Protein AF-A0AAP2E3Y4-F1 (afdb_monomer_lite)

pLDDT: mean 76.75, std 18.81, range [45.44, 95.94]

Secondary structure (DSSP, 8-state):
--HHHHHHS-HHHHHHHHHHTT-TTGGGS-HHHHHHHHHHHHHHHHHTT---------------------------

Foldseek 3Di:
DDLVVLVPDDLVVLLVLCVVLVNPPSVVDDSVRSSVVSVVSVVVVVVVPDDDDDDDDDDDDDDDDDDPDPPDDDDD

Radius of gyration: 22.07 Å; chains: 1; bounding box: 48×41×58 Å

Sequence (76 aa):
YTIDDLNVRLLSELKEIAEGMGIKNAKKLAKQDLVYKILDQQAVSAEDVAPAPKKASAQEAEPERKMRPRRRENVA

Structure (mmCIF, N/CA/C/O backbone):
data_AF-A0AAP2E3Y4-F1
#
_entry.id   AF-A0AAP2E3Y4-F1
#
loop_
_atom_site.group_PDB
_atom_site.id
_atom_site.type_symbol
_atom_site.label_atom_id
_atom_site.label_alt_id
_atom_site.label_comp_id
_atom_site.label_asym_id
_atom_site.label_entity_id
_atom_site.label_seq_id
_atom_site.pdbx_PDB_ins_code
_atom_site.Cartn_x
_atom_site.Cartn_y
_atom_site.Cartn_z
_atom_site.occupancy
_atom_site.B_iso_or_equiv
_atom_site.auth_seq_id
_atom_site.auth_comp_id
_atom_site.auth_asym_id
_atom_site.auth_atom_id
_atom_site.pdbx_PDB_model_num
ATOM 1 N N . TYR A 1 1 ? 7.168 0.180 -7.986 1.00 90.00 1 TYR A N 1
ATOM 2 C CA . TYR A 1 1 ? 7.816 -0.698 -6.988 1.00 90.00 1 TYR A CA 1
ATOM 3 C C . TYR A 1 1 ? 7.593 -2.142 -7.397 1.00 90.00 1 TYR A C 1
ATOM 5 O O . TYR A 1 1 ? 6.523 -2.430 -7.917 1.00 90.00 1 TYR A O 1
ATOM 13 N N . THR A 1 2 ? 8.558 -3.038 -7.188 1.00 92.19 2 THR A N 1
ATOM 14 C CA . THR A 1 2 ? 8.358 -4.472 -7.468 1.00 92.19 2 THR A CA 1
ATOM 15 C C . THR A 1 2 ? 7.795 -5.212 -6.251 1.00 92.19 2 THR A C 1
ATOM 17 O O . THR A 1 2 ? 7.803 -4.688 -5.137 1.00 92.19 2 THR A O 1
ATOM 20 N N . ILE A 1 3 ? 7.286 -6.432 -6.457 1.00 92.50 3 ILE A N 1
ATOM 21 C CA . ILE A 1 3 ? 6.753 -7.275 -5.375 1.00 92.50 3 ILE A CA 1
ATOM 22 C C . ILE A 1 3 ? 7.804 -7.546 -4.285 1.00 92.50 3 ILE A C 1
ATOM 24 O O . ILE A 1 3 ? 7.489 -7.477 -3.097 1.00 92.50 3 ILE A O 1
ATOM 28 N N . ASP A 1 4 ? 9.058 -7.773 -4.676 1.00 95.06 4 ASP A N 1
ATOM 29 C CA . ASP A 1 4 ? 10.153 -8.047 -3.746 1.00 95.06 4 ASP A CA 1
ATOM 30 C C . ASP A 1 4 ? 10.522 -6.799 -2.938 1.00 95.06 4 ASP A C 1
ATOM 32 O O . ASP A 1 4 ? 10.640 -6.876 -1.713 1.00 95.06 4 ASP A O 1
ATOM 36 N N . ASP A 1 5 ? 10.575 -5.627 -3.588 1.00 93.31 5 ASP A N 1
ATOM 37 C CA . ASP A 1 5 ? 10.825 -4.344 -2.914 1.00 93.31 5 ASP A CA 1
ATOM 38 C C . ASP A 1 5 ? 9.781 -4.057 -1.830 1.00 93.31 5 ASP A C 1
ATOM 40 O O . ASP A 1 5 ? 10.098 -3.549 -0.754 1.00 93.31 5 ASP A O 1
ATOM 44 N N . LEU A 1 6 ? 8.510 -4.354 -2.112 1.00 94.81 6 LEU A N 1
ATOM 45 C CA . LEU A 1 6 ? 7.415 -4.103 -1.178 1.00 94.81 6 LEU A CA 1
ATOM 46 C C . LEU A 1 6 ? 7.401 -5.127 -0.030 1.00 94.81 6 LEU A C 1
ATOM 48 O O . LEU A 1 6 ? 7.056 -4.782 1.101 1.00 94.81 6 LEU A O 1
ATOM 52 N N . ASN A 1 7 ? 7.824 -6.368 -0.277 1.00 94.38 7 ASN A N 1
ATOM 53 C CA . ASN A 1 7 ? 7.876 -7.408 0.751 1.00 94.38 7 ASN A CA 1
ATOM 54 C C . ASN A 1 7 ? 8.973 -7.176 1.798 1.00 94.38 7 ASN A C 1
ATOM 56 O O . ASN A 1 7 ? 8.776 -7.541 2.962 1.00 94.38 7 ASN A O 1
ATOM 60 N N . VAL A 1 8 ? 10.094 -6.551 1.430 1.00 95.94 8 VAL A N 1
ATOM 61 C CA . VAL A 1 8 ? 11.187 -6.242 2.373 1.00 95.94 8 VAL A CA 1
ATOM 62 C C . VAL A 1 8 ? 10.962 -4.951 3.164 1.00 95.94 8 VAL A C 1
ATOM 64 O O . VAL A 1 8 ? 11.509 -4.806 4.255 1.00 95.94 8 VAL A O 1
ATOM 67 N N . ARG A 1 9 ? 10.109 -4.042 2.673 1.00 94.81 9 ARG A N 1
ATOM 68 C CA . ARG A 1 9 ? 9.763 -2.788 3.363 1.00 94.81 9 ARG A CA 1
ATOM 69 C C . ARG A 1 9 ? 9.009 -3.009 4.669 1.00 94.81 9 ARG A C 1
ATOM 71 O O . ARG A 1 9 ? 8.323 -4.020 4.871 1.00 94.81 9 ARG A O 1
ATOM 78 N N . LEU A 1 10 ? 9.109 -2.036 5.567 1.00 95.75 10 LEU A N 1
ATOM 79 C CA . LEU A 1 10 ? 8.361 -2.034 6.820 1.00 95.75 10 LEU A CA 1
ATOM 80 C C . LEU A 1 10 ? 6.881 -1.728 6.568 1.00 95.75 10 LEU A C 1
ATOM 82 O O . LEU A 1 10 ? 6.518 -1.009 5.640 1.00 95.75 10 LEU A O 1
ATOM 86 N N . LEU A 1 11 ? 6.007 -2.234 7.443 1.00 93.56 11 LEU A N 1
ATOM 87 C CA . LEU A 1 11 ? 4.568 -1.956 7.361 1.00 93.56 11 LEU A CA 1
ATOM 88 C C . LEU A 1 11 ? 4.280 -0.444 7.386 1.00 93.56 11 LEU A C 1
ATOM 90 O O . LEU A 1 11 ? 3.388 0.014 6.681 1.00 93.56 11 LEU A O 1
ATOM 94 N N . SER A 1 12 ? 5.031 0.324 8.182 1.00 94.69 12 SER A N 1
ATOM 95 C CA . SER A 1 12 ? 4.897 1.785 8.253 1.00 94.69 12 SER A CA 1
ATOM 96 C C . SER A 1 12 ? 5.222 2.456 6.918 1.00 94.69 12 SER A C 1
ATOM 98 O O . SER A 1 12 ? 4.436 3.269 6.450 1.00 94.69 12 SER A O 1
ATOM 100 N N . GLU A 1 13 ? 6.302 2.041 6.253 1.00 94.31 13 GLU A N 1
ATOM 101 C CA . GLU A 1 13 ? 6.682 2.568 4.935 1.00 94.31 13 GLU A CA 1
ATOM 102 C C . GLU A 1 13 ? 5.644 2.212 3.867 1.00 94.31 13 GLU A C 1
ATOM 104 O O . GLU A 1 13 ? 5.286 3.037 3.031 1.00 94.31 13 GLU A O 1
ATOM 109 N N . LEU A 1 14 ? 5.116 0.984 3.902 1.00 95.12 14 LEU A N 1
ATOM 110 C CA . LEU A 1 14 ? 4.047 0.573 2.993 1.00 95.12 14 LEU A CA 1
ATOM 111 C C . LEU A 1 14 ? 2.779 1.410 3.202 1.00 95.12 14 LEU A C 1
ATOM 113 O O . LEU A 1 14 ? 2.097 1.732 2.232 1.00 95.12 14 LEU A O 1
ATOM 117 N N . LYS A 1 15 ? 2.461 1.791 4.446 1.00 93.88 15 LYS A N 1
ATOM 118 C CA . LYS A 1 15 ? 1.310 2.658 4.745 1.00 93.88 15 LYS A CA 1
ATOM 119 C C . LYS A 1 15 ? 1.506 4.057 4.176 1.00 93.88 15 LYS A C 1
ATOM 121 O O . LYS A 1 15 ? 0.573 4.578 3.579 1.00 93.88 15 LYS A O 1
ATOM 126 N N . GLU A 1 16 ? 2.702 4.622 4.301 1.00 94.19 16 GLU A N 1
ATOM 127 C CA . GLU A 1 16 ? 3.032 5.930 3.723 1.00 94.19 16 GLU A CA 1
ATOM 128 C C . GLU A 1 16 ? 2.932 5.919 2.193 1.00 94.19 16 GLU A C 1
ATOM 130 O O . GLU A 1 16 ? 2.308 6.804 1.610 1.00 94.19 16 GLU A O 1
ATOM 135 N N . ILE A 1 17 ? 3.467 4.882 1.537 1.00 93.00 17 ILE A N 1
ATOM 136 C CA . ILE A 1 17 ? 3.346 4.718 0.079 1.00 93.00 17 ILE A CA 1
ATOM 137 C C . ILE A 1 17 ? 1.873 4.609 -0.326 1.00 93.00 17 ILE A C 1
ATOM 139 O O . ILE A 1 17 ? 1.433 5.278 -1.260 1.00 93.00 17 ILE A O 1
ATOM 143 N N . ALA A 1 18 ? 1.100 3.784 0.382 1.00 92.81 18 ALA A N 1
ATOM 144 C CA . ALA A 1 18 ? -0.316 3.592 0.104 1.00 92.81 18 ALA A CA 1
ATOM 145 C C . ALA A 1 18 ? -1.129 4.885 0.288 1.00 92.81 18 ALA A C 1
ATOM 147 O O . ALA A 1 18 ? -2.000 5.179 -0.528 1.00 92.81 18 ALA A O 1
ATOM 148 N N . GLU A 1 19 ? -0.827 5.678 1.317 1.00 92.44 19 GLU A N 1
ATOM 149 C CA . GLU A 1 19 ? -1.440 6.991 1.536 1.00 92.44 19 GLU A CA 1
ATOM 150 C C . GLU A 1 19 ? -1.074 7.982 0.426 1.00 92.44 19 GLU A C 1
ATOM 152 O O . GLU A 1 19 ? -1.964 8.649 -0.102 1.00 92.44 19 GLU A O 1
ATOM 157 N N . GLY A 1 20 ? 0.194 8.015 -0.000 1.00 91.12 20 GLY A N 1
ATOM 158 C CA . GLY A 1 20 ? 0.648 8.837 -1.126 1.00 91.12 20 GLY A CA 1
ATOM 159 C C . GLY A 1 20 ? 0.003 8.459 -2.465 1.00 91.12 20 GLY A C 1
ATOM 160 O O . GLY A 1 20 ? -0.195 9.320 -3.317 1.00 91.12 20 GLY A O 1
ATOM 161 N N . MET A 1 21 ? -0.382 7.191 -2.633 1.00 89.69 21 MET A N 1
ATOM 162 C CA . MET A 1 21 ? -1.115 6.689 -3.802 1.00 89.69 21 MET A CA 1
ATOM 163 C C . MET A 1 21 ? -2.647 6.808 -3.674 1.00 89.69 21 MET A C 1
ATOM 165 O O . MET A 1 21 ? -3.370 6.406 -4.581 1.00 89.69 21 MET A O 1
ATOM 169 N N . GLY A 1 22 ? -3.168 7.342 -2.563 1.00 89.56 22 GLY A N 1
ATOM 170 C CA . GLY A 1 22 ? -4.608 7.538 -2.355 1.00 89.56 22 GLY A CA 1
ATOM 171 C C . GLY A 1 22 ? -5.387 6.285 -1.925 1.00 89.56 22 GLY A C 1
ATOM 172 O O . GLY A 1 22 ? -6.622 6.280 -1.962 1.00 89.56 22 GLY A O 1
ATOM 173 N N . ILE A 1 23 ? -4.705 5.226 -1.478 1.00 90.00 23 ILE A N 1
ATOM 174 C CA . ILE A 1 23 ? -5.335 3.981 -1.023 1.00 90.00 23 ILE A CA 1
ATOM 175 C C . ILE A 1 23 ? -5.990 4.205 0.348 1.00 90.00 23 ILE A C 1
ATOM 177 O O . ILE A 1 23 ? -5.340 4.297 1.393 1.00 90.00 23 ILE A O 1
ATOM 181 N N . LYS A 1 24 ? -7.325 4.253 0.362 1.00 88.44 24 LYS A N 1
ATOM 182 C CA . LYS A 1 24 ? -8.116 4.409 1.592 1.00 88.44 24 LYS A CA 1
ATOM 183 C C . LYS A 1 24 ? -7.997 3.159 2.473 1.00 88.44 24 LYS A C 1
ATOM 185 O O . LYS A 1 24 ? -7.973 2.037 1.981 1.00 88.44 24 LYS A O 1
ATOM 190 N N . ASN A 1 25 ? -7.992 3.353 3.793 1.00 87.88 25 ASN A N 1
ATOM 191 C CA . ASN A 1 25 ? -7.882 2.295 4.812 1.00 87.88 25 ASN A CA 1
ATOM 192 C C . ASN A 1 25 ? -6.531 1.558 4.897 1.00 87.88 25 ASN A C 1
ATOM 194 O O . ASN A 1 25 ? -6.455 0.566 5.619 1.00 87.88 25 ASN A O 1
ATOM 198 N N . ALA A 1 26 ? -5.455 2.071 4.289 1.00 89.06 26 ALA A N 1
ATOM 199 C CA . ALA A 1 26 ? -4.101 1.507 4.392 1.00 89.06 26 ALA A CA 1
ATOM 200 C C . ALA A 1 26 ? -3.677 1.158 5.835 1.00 89.06 26 ALA A C 1
ATOM 202 O O . ALA A 1 26 ? -3.066 0.123 6.094 1.00 89.06 26 ALA A O 1
ATOM 203 N N . LYS A 1 27 ? -4.082 1.977 6.815 1.00 86.62 27 LYS A N 1
ATOM 204 C CA . LYS A 1 27 ? -3.770 1.767 8.240 1.00 86.62 27 LYS A CA 1
ATOM 205 C C . LYS A 1 27 ? -4.352 0.479 8.833 1.00 86.62 27 LYS A C 1
ATOM 207 O O . LYS A 1 27 ? -3.783 -0.018 9.805 1.00 86.62 27 LYS A O 1
ATOM 212 N N . LYS A 1 28 ? -5.456 -0.029 8.272 1.00 90.50 28 LYS A N 1
ATOM 213 C CA . LYS A 1 28 ? -6.188 -1.2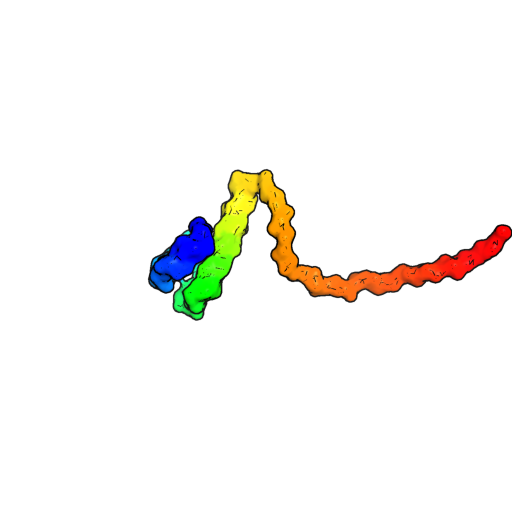21 8.737 1.00 90.50 28 LYS A CA 1
ATOM 214 C C . LYS A 1 28 ? -5.809 -2.497 7.979 1.00 90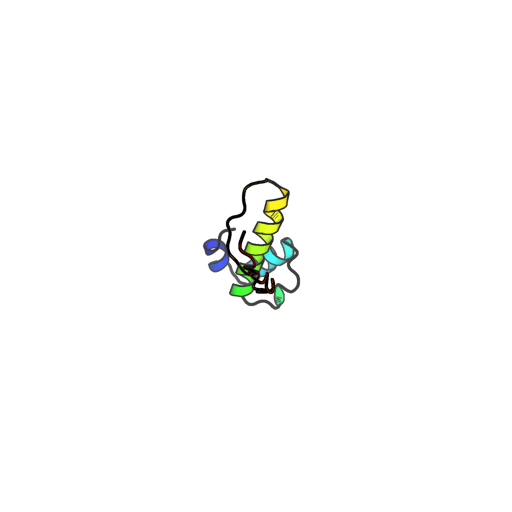.50 28 LYS A C 1
ATOM 216 O O . LYS A 1 28 ? -6.221 -3.573 8.392 1.00 90.50 28 LYS A O 1
ATOM 221 N N . LEU A 1 29 ? -5.071 -2.374 6.876 1.00 90.38 29 LEU A N 1
ATOM 222 C CA . LEU A 1 29 ? -4.690 -3.505 6.036 1.00 90.38 29 LEU A CA 1
ATOM 223 C C . LEU A 1 29 ? -3.462 -4.225 6.599 1.00 90.38 29 LEU A C 1
ATOM 225 O O . LEU A 1 29 ? -2.555 -3.603 7.165 1.00 90.38 29 LEU A O 1
ATOM 229 N N . ALA A 1 30 ? -3.437 -5.547 6.426 1.00 94.12 30 ALA A N 1
ATOM 230 C CA . ALA A 1 30 ? -2.263 -6.359 6.708 1.00 94.12 30 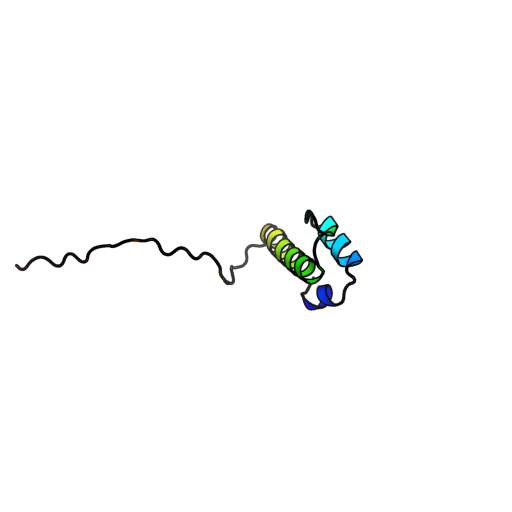ALA A CA 1
ATOM 231 C C . ALA A 1 30 ? -1.167 -6.096 5.667 1.00 94.12 30 ALA A C 1
ATOM 233 O O . ALA A 1 30 ? -1.432 -5.583 4.581 1.00 94.12 30 ALA A O 1
ATOM 234 N N . LYS A 1 31 ? 0.077 -6.482 5.981 1.00 92.88 31 LYS A N 1
ATOM 235 C CA . LYS A 1 31 ? 1.230 -6.243 5.099 1.00 92.88 31 LYS A CA 1
ATOM 236 C C . LYS A 1 31 ? 0.987 -6.771 3.683 1.00 92.88 31 LYS A C 1
ATOM 238 O O . LYS A 1 31 ? 1.164 -6.028 2.731 1.00 92.88 31 LYS A O 1
ATOM 243 N N . GLN A 1 32 ? 0.552 -8.025 3.566 1.00 93.94 32 GLN A N 1
ATOM 244 C CA . GLN A 1 32 ? 0.304 -8.672 2.276 1.00 93.94 32 GLN A CA 1
ATOM 245 C C . GLN A 1 32 ? -0.790 -7.948 1.480 1.00 93.94 32 GLN A C 1
ATOM 247 O O . GLN A 1 32 ? -0.566 -7.582 0.331 1.00 93.94 32 GLN A O 1
ATOM 252 N N . ASP A 1 33 ? -1.925 -7.636 2.109 1.00 93.06 33 ASP A N 1
ATOM 253 C CA . ASP A 1 33 ? -3.017 -6.904 1.453 1.00 93.06 33 ASP A CA 1
ATOM 254 C C . ASP A 1 33 ? -2.574 -5.522 0.969 1.00 93.06 33 ASP A C 1
ATOM 256 O O . ASP A 1 33 ? -2.952 -5.075 -0.114 1.00 93.06 33 ASP A O 1
ATOM 260 N N . LEU A 1 34 ? -1.747 -4.845 1.765 1.00 94.56 34 LEU A N 1
ATOM 261 C CA . LEU A 1 34 ? -1.213 -3.534 1.436 1.00 94.56 34 LEU A CA 1
ATOM 262 C C . LEU A 1 34 ? -0.255 -3.606 0.240 1.00 94.56 34 LEU A C 1
ATOM 264 O O . LEU A 1 34 ? -0.356 -2.781 -0.662 1.00 94.56 34 LEU A O 1
ATOM 268 N N . VAL A 1 35 ? 0.610 -4.624 0.190 1.00 95.00 35 VAL A N 1
ATOM 269 C CA . VAL A 1 35 ? 1.496 -4.899 -0.953 1.00 95.00 35 VAL A CA 1
ATOM 270 C C . VAL A 1 35 ? 0.679 -5.109 -2.232 1.00 95.00 35 VAL A C 1
ATOM 272 O O . VAL A 1 35 ? 0.950 -4.453 -3.237 1.00 95.00 35 VAL A O 1
ATOM 275 N N . TYR A 1 36 ? -0.361 -5.948 -2.192 1.00 94.56 36 TYR A N 1
ATOM 276 C CA . TYR A 1 36 ? -1.209 -6.198 -3.363 1.00 94.56 36 TYR A CA 1
ATOM 277 C C . TYR A 1 36 ? -1.969 -4.951 -3.817 1.00 94.56 36 TYR A C 1
ATOM 279 O O . TYR A 1 36 ? -1.990 -4.649 -5.007 1.00 94.56 36 TYR A O 1
ATOM 287 N N . LYS A 1 37 ? -2.542 -4.185 -2.884 1.00 93.69 37 LYS A N 1
ATOM 288 C CA . LYS A 1 37 ? -3.251 -2.937 -3.206 1.00 93.69 37 LYS A CA 1
ATOM 289 C C . LYS A 1 37 ? -2.330 -1.882 -3.815 1.00 93.69 37 LYS A C 1
ATOM 291 O O . LYS A 1 37 ? -2.745 -1.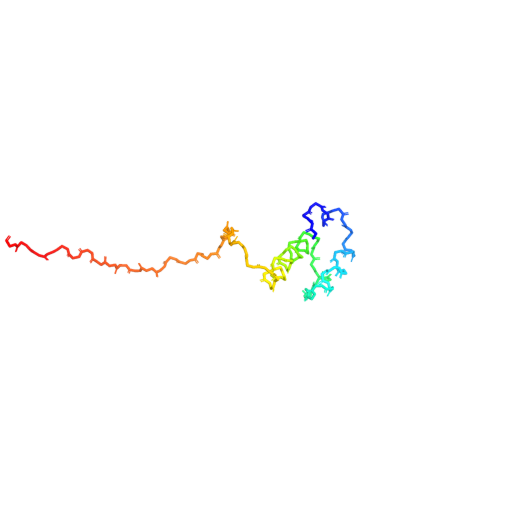170 -4.721 1.00 93.69 37 LYS A O 1
ATOM 296 N N . ILE A 1 38 ? -1.087 -1.795 -3.347 1.00 93.69 38 ILE A N 1
ATOM 297 C CA . ILE A 1 38 ? -0.079 -0.889 -3.906 1.00 93.69 38 ILE A CA 1
ATOM 298 C C . ILE A 1 38 ? 0.297 -1.292 -5.341 1.00 93.69 38 ILE A C 1
ATOM 300 O O . ILE A 1 38 ? 0.478 -0.416 -6.185 1.00 93.69 38 ILE A O 1
ATOM 304 N N . LEU A 1 39 ? 0.423 -2.590 -5.634 1.00 93.19 39 LEU A N 1
ATOM 305 C CA . LEU A 1 39 ? 0.708 -3.074 -6.992 1.00 93.19 39 LEU A CA 1
ATOM 306 C C . LEU A 1 39 ? -0.465 -2.832 -7.949 1.00 93.19 39 LEU A C 1
ATOM 308 O O . LEU A 1 39 ? -0.251 -2.393 -9.075 1.00 93.19 39 LEU A O 1
ATOM 312 N N . ASP A 1 40 ? -1.689 -3.057 -7.476 1.00 91.38 40 ASP A N 1
ATOM 313 C CA . ASP A 1 40 ? -2.923 -2.786 -8.219 1.00 91.38 40 ASP A CA 1
ATOM 314 C C . ASP A 1 40 ? -3.045 -1.291 -8.565 1.00 91.38 40 ASP A C 1
ATOM 316 O O . ASP A 1 40 ? -3.211 -0.911 -9.722 1.00 91.38 40 ASP A O 1
ATOM 320 N N . GLN A 1 41 ? -2.822 -0.415 -7.580 1.00 91.25 41 GLN A N 1
ATOM 321 C CA . GLN A 1 41 ? -2.870 1.032 -7.786 1.00 91.25 41 GLN A CA 1
ATOM 322 C C . GLN A 1 41 ? -1.790 1.529 -8.760 1.00 91.25 41 GLN A C 1
ATOM 324 O O . GLN A 1 41 ? -2.038 2.454 -9.530 1.00 91.25 41 GLN A O 1
ATOM 329 N N . GLN A 1 42 ? -0.605 0.910 -8.763 1.00 89.44 42 GLN A N 1
ATOM 330 C CA . GLN A 1 42 ? 0.440 1.212 -9.747 1.00 89.44 42 GLN A CA 1
ATOM 331 C C . GLN A 1 42 ? 0.036 0.817 -11.164 1.00 89.44 42 GLN A C 1
ATOM 333 O O . GLN A 1 42 ? 0.361 1.549 -12.094 1.00 89.44 42 GLN A O 1
ATOM 338 N N . ALA A 1 43 ? -0.660 -0.310 -11.331 1.00 87.94 43 ALA A N 1
ATOM 339 C CA . ALA A 1 43 ? -1.158 -0.728 -12.635 1.00 87.94 43 ALA A CA 1
ATOM 340 C C . ALA A 1 43 ? -2.179 0.284 -13.173 1.00 87.94 43 ALA A C 1
ATOM 342 O O . ALA A 1 43 ? -2.025 0.757 -14.294 1.00 87.94 43 ALA A O 1
ATOM 343 N N . VAL A 1 44 ? -3.140 0.701 -12.340 1.00 85.88 44 VAL A N 1
ATOM 344 C CA . VAL A 1 44 ? -4.155 1.703 -12.711 1.00 85.88 44 VAL A CA 1
ATOM 345 C C . VAL A 1 44 ? -3.519 3.054 -13.044 1.00 85.88 44 VAL A C 1
ATOM 347 O O . VAL A 1 44 ? -3.819 3.642 -14.076 1.00 85.88 44 VAL A O 1
ATOM 350 N N . SER A 1 45 ? -2.602 3.549 -12.207 1.00 78.69 45 SER A N 1
ATOM 351 C CA . SER A 1 45 ? -1.934 4.833 -12.455 1.00 78.69 45 SER A CA 1
ATOM 352 C C . SER A 1 45 ? -0.966 4.803 -13.645 1.00 78.69 45 SER A C 1
ATOM 354 O O . SER A 1 45 ? -0.657 5.857 -14.195 1.00 78.69 45 SER A O 1
ATOM 356 N N . ALA A 1 46 ? -0.480 3.627 -14.055 1.00 69.06 46 ALA A N 1
ATOM 357 C CA . ALA A 1 46 ? 0.353 3.481 -15.246 1.00 69.06 46 ALA A CA 1
ATOM 358 C C . ALA A 1 46 ? -0.466 3.472 -16.549 1.00 69.06 46 ALA A C 1
ATOM 360 O O . ALA A 1 46 ? 0.048 3.912 -17.579 1.00 69.06 46 ALA A O 1
ATOM 361 N N . GLU A 1 47 ? -1.729 3.024 -16.516 1.00 61.31 47 GLU A N 1
ATOM 362 C CA . GLU A 1 47 ? -2.612 3.040 -17.693 1.00 61.31 47 GLU A CA 1
ATOM 363 C C . GLU A 1 47 ? -2.942 4.465 -18.181 1.00 61.31 47 GLU A C 1
ATOM 365 O O . GLU A 1 47 ? -3.229 4.646 -19.363 1.00 61.31 47 GLU A O 1
ATOM 370 N N . ASP A 1 48 ? -2.807 5.488 -17.330 1.00 56.62 48 ASP A N 1
ATOM 371 C CA . ASP A 1 48 ? -2.988 6.898 -17.711 1.00 56.62 48 ASP A CA 1
ATOM 372 C C . ASP A 1 48 ? -1.813 7.480 -18.535 1.00 56.62 48 ASP A C 1
ATOM 374 O O . ASP A 1 48 ? -1.951 8.549 -19.129 1.00 56.62 48 ASP A O 1
ATOM 378 N N . VAL A 1 49 ? -0.650 6.807 -18.609 1.00 54.94 49 VAL A N 1
ATOM 379 C CA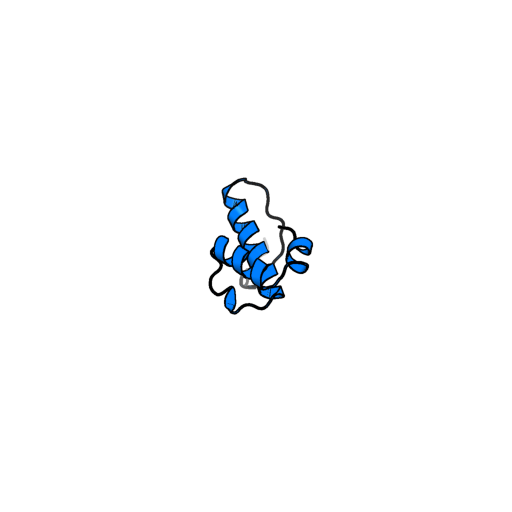 . VAL A 1 49 ? 0.581 7.400 -19.189 1.00 54.94 49 VAL A CA 1
ATOM 380 C C . VAL A 1 49 ? 1.115 6.674 -20.438 1.00 54.94 49 VAL A C 1
ATOM 382 O O . VAL A 1 49 ? 1.907 7.260 -21.176 1.00 54.94 49 VAL A O 1
ATOM 385 N N . ALA A 1 50 ? 0.677 5.451 -20.767 1.00 48.00 50 ALA A N 1
ATOM 386 C CA . ALA A 1 50 ? 1.040 4.816 -22.045 1.00 48.00 50 ALA A CA 1
ATOM 387 C C . ALA A 1 50 ? 0.087 3.673 -22.459 1.00 48.00 50 ALA A C 1
ATOM 389 O O . ALA A 1 50 ? -0.217 2.808 -21.638 1.00 48.00 50 ALA A O 1
ATOM 390 N N . PRO A 1 51 ? -0.322 3.577 -23.743 1.00 59.41 51 PRO A N 1
ATOM 391 C CA . PRO A 1 51 ? -1.135 2.469 -24.221 1.00 59.41 51 PRO A CA 1
ATOM 392 C C . PRO A 1 51 ? -0.227 1.272 -24.539 1.00 59.41 51 PRO A C 1
ATOM 394 O O . PRO A 1 51 ? 0.457 1.269 -25.560 1.00 59.41 51 PRO A O 1
ATOM 397 N N . ALA A 1 52 ? -0.206 0.235 -23.701 1.00 53.78 52 ALA A N 1
ATOM 398 C CA . ALA A 1 52 ? 0.389 -1.053 -24.070 1.00 53.78 52 ALA A CA 1
ATOM 399 C C . ALA A 1 52 ? -0.191 -2.212 -23.238 1.00 53.78 52 ALA A C 1
ATOM 401 O O . ALA A 1 52 ? -0.660 -2.011 -22.126 1.00 53.78 52 ALA A O 1
ATOM 402 N N . PRO A 1 53 ? -0.237 -3.429 -23.799 1.00 50.94 53 PRO A N 1
ATOM 403 C CA . PRO A 1 53 ? -1.467 -4.196 -23.907 1.00 50.94 53 PRO A CA 1
ATOM 404 C C . PRO A 1 53 ? -1.736 -5.115 -22.715 1.00 50.94 53 PRO A C 1
ATOM 406 O O . PRO A 1 53 ? -0.841 -5.743 -22.152 1.00 50.94 53 PRO A O 1
ATOM 409 N N . LYS A 1 54 ? -3.033 -5.266 -22.441 1.00 56.25 54 LYS A N 1
ATOM 410 C CA . LYS A 1 54 ? -3.661 -6.294 -21.610 1.00 56.25 54 LYS A CA 1
ATOM 411 C C . LYS A 1 54 ? -2.957 -7.657 -21.737 1.00 56.25 54 LYS A C 1
ATOM 413 O O . LYS A 1 54 ? -3.147 -8.373 -22.718 1.00 56.25 54 LYS A O 1
ATOM 418 N N . LYS A 1 55 ? -2.219 -8.050 -20.700 1.00 49.00 55 LYS A N 1
ATOM 419 C CA . LYS A 1 55 ? -2.041 -9.457 -20.312 1.00 49.00 55 LYS A CA 1
ATOM 420 C C . LYS A 1 55 ? -2.851 -9.635 -19.026 1.00 49.00 55 LYS A C 1
ATOM 422 O O . LYS A 1 55 ? -2.425 -9.207 -17.969 1.00 49.00 55 LYS A O 1
ATOM 427 N N . ALA A 1 56 ? -4.145 -9.921 -19.134 1.00 58.09 56 ALA A N 1
ATOM 428 C CA . ALA A 1 56 ? -4.683 -11.280 -19.212 1.00 58.09 56 ALA A CA 1
ATOM 429 C C . ALA A 1 56 ? -4.362 -12.119 -17.964 1.00 58.09 56 ALA A C 1
ATOM 431 O O . ALA A 1 56 ? -3.434 -12.919 -17.984 1.00 58.09 56 ALA A O 1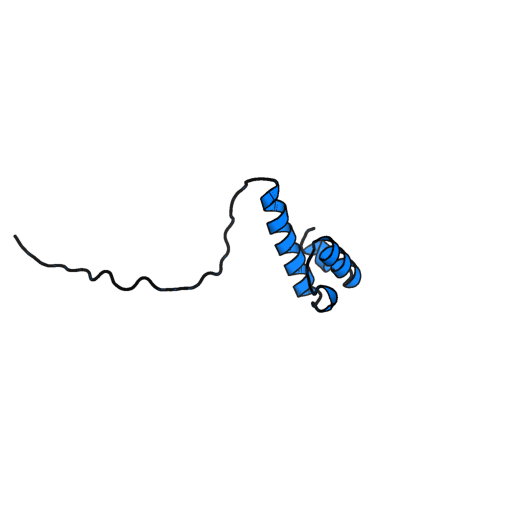
ATOM 432 N N . SER A 1 57 ? -5.185 -11.951 -16.926 1.00 47.09 57 SER A N 1
ATOM 433 C CA . SER A 1 57 ? -5.591 -12.994 -15.966 1.00 47.09 57 SER A CA 1
ATOM 434 C C . SER A 1 57 ? -6.569 -12.347 -14.974 1.00 47.09 57 SER A C 1
ATOM 436 O O . SER A 1 57 ? -6.151 -11.603 -14.100 1.00 47.09 57 SER A O 1
ATOM 438 N N . ALA A 1 58 ? -7.870 -12.346 -15.262 1.00 50.91 58 ALA A N 1
ATOM 439 C CA . ALA A 1 58 ? -8.818 -13.431 -14.983 1.00 50.91 58 ALA A CA 1
ATOM 440 C C . ALA A 1 58 ? -9.557 -13.171 -13.663 1.00 50.91 58 ALA A C 1
ATOM 442 O O . ALA A 1 58 ? -8.991 -13.447 -12.616 1.00 50.91 58 ALA A O 1
ATOM 443 N N . GLN A 1 59 ? -10.801 -12.677 -13.747 1.00 48.09 59 GLN A N 1
ATOM 444 C CA . GLN A 1 59 ? -11.960 -13.173 -12.987 1.00 48.09 59 GLN A CA 1
ATOM 445 C C . GLN A 1 59 ? -13.222 -12.358 -13.331 1.00 48.09 59 GLN A C 1
ATOM 447 O O . GLN A 1 59 ? -13.614 -11.468 -12.594 1.00 48.09 59 GLN A O 1
ATOM 452 N N . GLU A 1 60 ? -13.894 -12.702 -14.428 1.00 45.44 60 GLU A N 1
ATOM 453 C CA . GLU A 1 60 ? -15.350 -12.542 -14.510 1.00 45.44 60 GLU A CA 1
ATOM 454 C C . GLU A 1 60 ? -15.919 -13.887 -14.946 1.00 45.44 60 GLU A C 1
ATOM 456 O O . GLU A 1 60 ? -15.933 -14.266 -16.117 1.00 45.44 60 GLU A O 1
ATOM 461 N N . ALA A 1 61 ? -16.287 -14.663 -13.934 1.00 49.94 61 ALA A N 1
ATOM 462 C CA . ALA A 1 61 ? -17.216 -15.754 -14.081 1.00 49.94 61 ALA A CA 1
ATOM 463 C C . ALA A 1 61 ? -18.621 -15.148 -14.169 1.00 49.94 61 ALA A C 1
ATOM 465 O O . ALA A 1 61 ? -19.113 -14.634 -13.172 1.00 49.94 61 ALA A O 1
ATOM 466 N N . GLU A 1 62 ? -19.278 -15.273 -15.321 1.00 52.81 62 GLU A N 1
ATOM 467 C CA . GLU A 1 62 ? -20.717 -15.537 -15.333 1.00 52.81 62 GLU A CA 1
ATOM 468 C C . GLU A 1 62 ? -21.120 -16.334 -16.592 1.00 52.81 62 GLU A C 1
ATOM 470 O O . GLU A 1 62 ? -20.894 -15.885 -17.721 1.00 52.81 62 GLU A O 1
ATOM 475 N N . PRO A 1 63 ? -21.678 -17.550 -16.434 1.00 56.41 63 PRO A N 1
ATOM 476 C CA . PRO A 1 63 ? -22.102 -18.400 -17.533 1.00 56.41 63 PRO A CA 1
ATOM 477 C C . PRO A 1 63 ? -23.581 -18.151 -17.844 1.00 56.41 63 PRO A C 1
ATOM 479 O O . PRO A 1 63 ? -24.443 -18.912 -17.422 1.00 56.41 63 PRO A O 1
ATOM 482 N N . GLU A 1 64 ? -23.908 -17.124 -18.626 1.00 55.53 64 GLU A N 1
ATOM 483 C CA . GLU A 1 64 ? -25.284 -16.968 -19.111 1.00 55.53 64 GLU A CA 1
ATOM 484 C C . GLU A 1 64 ? -25.356 -16.442 -20.545 1.00 55.53 64 GLU A C 1
ATOM 486 O O . GLU A 1 64 ? -25.613 -15.274 -20.812 1.00 55.53 64 GLU A O 1
ATOM 491 N N . ARG A 1 65 ? -25.226 -17.356 -21.514 1.00 54.44 65 ARG A N 1
ATOM 492 C CA . ARG A 1 65 ? -26.025 -17.272 -22.746 1.00 54.44 65 ARG A CA 1
ATOM 493 C C . ARG A 1 65 ? -26.652 -18.623 -23.044 1.00 54.44 65 ARG A C 1
ATOM 495 O O . ARG A 1 65 ? -26.137 -19.447 -23.796 1.00 54.44 65 ARG A O 1
ATOM 502 N N . LYS A 1 66 ? -27.799 -18.800 -22.390 1.00 52.53 66 LYS A N 1
ATOM 503 C CA . LYS A 1 66 ? -28.910 -19.674 -22.758 1.00 52.53 66 LYS A CA 1
ATOM 504 C C . LYS A 1 66 ? -28.975 -19.928 -24.269 1.00 52.53 66 LYS A C 1
ATOM 506 O O . LYS A 1 66 ? -29.055 -19.002 -25.071 1.00 52.53 66 LYS A O 1
ATOM 511 N N . MET A 1 67 ? -28.983 -21.218 -24.601 1.00 53.38 67 MET A N 1
ATOM 512 C CA . MET A 1 67 ? -29.789 -21.846 -25.651 1.00 53.38 67 MET A CA 1
ATOM 513 C C . MET A 1 67 ? -30.008 -21.018 -26.925 1.00 53.38 67 MET A C 1
ATOM 515 O O . MET A 1 67 ? -31.011 -20.325 -27.069 1.00 53.38 67 MET A O 1
ATOM 519 N N . ARG A 1 68 ? -29.173 -21.244 -27.944 1.00 58.25 68 ARG A N 1
ATOM 520 C CA . ARG A 1 68 ? -29.714 -21.295 -29.308 1.00 58.25 68 ARG A CA 1
ATOM 521 C C . ARG A 1 68 ? -30.130 -22.745 -29.553 1.00 58.25 68 ARG A C 1
ATOM 523 O O . ARG A 1 68 ? -29.242 -23.593 -29.672 1.00 58.25 68 ARG A O 1
ATOM 530 N N . PRO A 1 69 ? -31.434 -23.077 -29.580 1.00 59.50 69 PRO A N 1
ATOM 531 C CA . PRO A 1 69 ? -31.842 -24.410 -29.976 1.00 59.50 69 PRO A CA 1
ATOM 532 C C . PRO A 1 69 ? -31.381 -24.622 -31.418 1.00 59.50 69 PRO A C 1
ATOM 534 O O . PRO A 1 69 ? -31.707 -23.849 -32.320 1.00 59.50 69 PRO A O 1
ATOM 537 N N . ARG A 1 70 ? -30.582 -25.670 -31.626 1.00 63.94 70 ARG A N 1
ATOM 538 C CA . ARG A 1 70 ? -30.315 -26.230 -32.948 1.00 63.94 70 ARG A CA 1
ATOM 539 C C . ARG A 1 70 ? -31.637 -26.760 -33.491 1.00 63.94 70 ARG A C 1
ATOM 541 O O . ARG A 1 70 ? -31.954 -27.929 -33.296 1.00 63.94 70 ARG A O 1
ATOM 548 N N . ARG A 1 71 ? -32.416 -25.912 -34.161 1.00 55.28 71 ARG A N 1
ATOM 549 C CA . ARG A 1 71 ? -33.539 -26.386 -34.964 1.00 55.28 71 ARG A CA 1
ATOM 550 C C . ARG A 1 71 ? -32.980 -26.917 -36.282 1.00 55.28 71 ARG A C 1
ATOM 552 O O . ARG A 1 71 ? -32.795 -26.180 -37.241 1.00 55.28 71 ARG A O 1
ATOM 559 N N . ARG A 1 72 ? -32.628 -28.205 -36.272 1.00 60.38 72 ARG A N 1
ATOM 560 C CA . ARG A 1 72 ? -32.706 -29.050 -37.467 1.00 60.38 72 ARG A CA 1
ATOM 561 C C . ARG A 1 72 ? -34.189 -29.217 -37.783 1.00 60.38 72 ARG A C 1
ATOM 563 O O . ARG A 1 72 ? -34.891 -29.708 -36.916 1.00 60.38 72 ARG A O 1
ATOM 570 N N . GLU A 1 73 ? -34.613 -28.797 -38.966 1.00 56.97 73 GLU A N 1
ATOM 571 C CA . GLU A 1 73 ? -35.877 -29.108 -39.664 1.00 56.97 73 GLU A CA 1
ATOM 572 C C . GLU A 1 73 ? -35.830 -28.231 -40.941 1.00 56.97 73 GLU A C 1
ATOM 574 O O . GLU A 1 73 ? -35.559 -27.043 -40.817 1.00 56.97 73 GLU A O 1
ATOM 579 N N . ASN A 1 74 ? -35.998 -28.661 -42.191 1.00 51.28 74 ASN A N 1
ATOM 580 C CA . ASN A 1 74 ? -36.436 -29.918 -42.779 1.00 51.28 74 ASN A CA 1
ATOM 581 C C . ASN A 1 74 ? -35.866 -30.068 -44.204 1.00 51.28 74 ASN A C 1
ATOM 583 O O . ASN A 1 74 ? -35.423 -29.105 -44.824 1.00 51.28 74 ASN A O 1
ATOM 587 N N . VAL A 1 75 ? -35.911 -31.322 -44.646 1.00 53.97 75 VAL A N 1
ATOM 588 C CA . VAL A 1 75 ? -35.708 -31.894 -45.983 1.00 53.97 75 VAL A CA 1
ATOM 589 C C . VAL A 1 75 ? -36.325 -31.063 -47.119 1.00 53.97 75 VAL A C 1
ATOM 591 O O . VAL A 1 75 ? -37.460 -30.604 -46.995 1.00 53.97 75 VAL A O 1
ATOM 594 N N . ALA A 1 76 ? -35.600 -30.966 -48.237 1.00 50.28 76 ALA A N 1
ATOM 595 C CA . ALA A 1 76 ? -36.130 -30.759 -49.585 1.00 50.28 76 ALA A CA 1
ATOM 596 C C . ALA A 1 76 ? -35.448 -31.757 -50.530 1.00 50.28 76 ALA A C 1
ATOM 598 O O . ALA A 1 76 ? -34.236 -32.005 -50.315 1.00 50.28 76 ALA A O 1
#

InterPro domains:
  IPR011112 Rho termination factor-like, N-terminal [PF07498] (11-43)
  IPR011112 Rho termination factor-like, N-terminal [SM00959] (5-47)
  IPR036269 Rho termination factor, N-terminal domain superfamily [SSF68912] (2-44)

Organism: NCBI:txid2782350